Protein AF-A0A176WXX4-F1 (afdb_monomer_lite)

Secondary structure (DSSP, 8-state):
---EEEEEEEE--SS-S-TTS-S--TT-EEEEEEEETTS-EEEEEEEE--SS---EEEEEETTSPEEEE-SSEEEEE-TTS-EEEEEE---EEEPTTS-EEES---SS---EEEEEEEEEE-TTS-EEEEE-----

Structure (mmCIF, N/CA/C/O backbone):
data_AF-A0A176WXX4-F1
#
_entry.id   AF-A0A176WXX4-F1
#
loop_
_atom_site.group_PDB
_atom_site.id
_atom_site.type_symbol
_atom_site.label_atom_id
_atom_site.label_alt_id
_atom_site.label_comp_id
_atom_site.label_asym_id
_atom_site.label_entity_id
_atom_site.label_seq_id
_atom_site.pdbx_PDB_ins_code
_atom_site.Cartn_x
_atom_site.Cartn_y
_atom_site.Cartn_z
_atom_site.occupancy
_atom_site.B_iso_or_equiv
_atom_site.auth_seq_id
_atom_site.auth_comp_id
_atom_site.auth_asym_id
_atom_site.auth_atom_id
_atom_site.pdbx_PDB_model_num
ATOM 1 N N . MET A 1 1 ? -10.279 -2.891 16.687 1.00 34.69 1 MET A N 1
ATOM 2 C CA . MET A 1 1 ? -11.339 -1.939 16.286 1.00 34.69 1 MET A CA 1
ATOM 3 C C . MET A 1 1 ? -10.714 -0.975 15.293 1.00 34.69 1 MET A C 1
ATOM 5 O O . MET A 1 1 ? -9.817 -0.240 15.682 1.00 34.69 1 MET A O 1
ATOM 9 N N . TYR A 1 2 ? -11.080 -1.070 14.013 1.00 41.38 2 TYR A N 1
ATOM 10 C CA . TYR A 1 2 ? -10.522 -0.233 12.946 1.00 41.38 2 TYR A CA 1
ATOM 11 C C . TYR A 1 2 ? -11.014 1.203 13.133 1.00 41.38 2 TYR A C 1
ATOM 13 O O . TYR A 1 2 ? -12.214 1.448 13.095 1.00 41.38 2 TYR A O 1
ATOM 21 N N . ILE A 1 3 ? -10.095 2.134 13.394 1.00 46.50 3 ILE A N 1
ATOM 22 C CA . ILE A 1 3 ? -10.396 3.546 13.707 1.00 46.50 3 ILE A CA 1
ATOM 23 C C . ILE A 1 3 ? -10.542 4.385 12.415 1.00 46.50 3 ILE A C 1
ATOM 25 O O . ILE A 1 3 ? -10.636 5.613 12.465 1.00 46.50 3 ILE A O 1
ATOM 29 N N . TYR A 1 4 ? -10.533 3.729 11.250 1.00 49.62 4 TYR A N 1
ATOM 30 C CA . TYR A 1 4 ? -10.462 4.364 9.934 1.00 49.62 4 TYR A CA 1
ATOM 31 C C . TYR A 1 4 ? -11.711 4.083 9.128 1.00 49.62 4 TYR A C 1
ATOM 33 O O . TYR A 1 4 ? -12.172 2.943 9.074 1.00 49.62 4 TYR A O 1
ATOM 41 N N . GLU A 1 5 ? -12.204 5.121 8.469 1.00 36.44 5 GLU A N 1
ATOM 42 C CA . GLU A 1 5 ? -13.326 5.010 7.542 1.00 36.44 5 GLU A CA 1
ATOM 43 C C . GLU A 1 5 ? -12.813 4.798 6.116 1.00 36.44 5 GLU A C 1
ATOM 45 O O . GLU A 1 5 ? -13.325 3.928 5.415 1.00 36.44 5 GLU A O 1
ATOM 50 N N . ASN A 1 6 ? -11.734 5.495 5.727 1.00 47.66 6 ASN A N 1
ATOM 51 C CA . ASN A 1 6 ? -11.110 5.383 4.409 1.00 47.66 6 ASN A CA 1
ATOM 52 C C . ASN A 1 6 ? -9.582 5.531 4.468 1.00 47.66 6 ASN A C 1
ATOM 54 O O . ASN A 1 6 ? -9.023 6.198 5.344 1.00 47.66 6 ASN A O 1
ATOM 58 N N . TYR A 1 7 ? -8.908 4.945 3.480 1.00 55.62 7 TYR A N 1
ATOM 59 C CA . TYR A 1 7 ? -7.516 5.238 3.155 1.00 55.62 7 TYR A CA 1
ATOM 60 C C . TYR A 1 7 ? -7.380 5.442 1.641 1.00 55.62 7 TYR A C 1
ATOM 62 O O . TYR A 1 7 ? -7.994 4.720 0.852 1.00 55.62 7 TYR A O 1
ATOM 70 N N . GLN A 1 8 ? -6.576 6.419 1.232 1.00 59.38 8 GLN A N 1
ATOM 71 C CA . GLN A 1 8 ? -6.290 6.721 -0.173 1.00 59.38 8 GLN A CA 1
ATOM 72 C C . GLN A 1 8 ? -4.784 6.787 -0.390 1.00 59.38 8 GLN A C 1
ATOM 74 O O . GLN A 1 8 ? -4.059 7.346 0.432 1.00 59.38 8 GLN A O 1
ATOM 79 N N . VAL A 1 9 ? -4.314 6.182 -1.481 1.00 57.03 9 VAL A N 1
ATOM 80 C CA . VAL A 1 9 ? -2.935 6.337 -1.942 1.00 57.03 9 VAL A CA 1
ATOM 81 C C . VAL A 1 9 ? -2.957 7.354 -3.071 1.00 57.03 9 VAL A C 1
ATOM 83 O O . VAL A 1 9 ? -3.319 7.029 -4.201 1.00 57.03 9 VAL A O 1
ATOM 86 N N . ASP A 1 10 ? -2.583 8.584 -2.742 1.00 62.78 10 ASP A N 1
ATOM 87 C CA . ASP A 1 10 ? -2.608 9.715 -3.659 1.00 62.78 10 ASP A CA 1
ATOM 88 C C . ASP A 1 10 ? -1.205 10.048 -4.150 1.00 62.78 10 ASP A C 1
ATOM 90 O O . ASP A 1 10 ? -0.199 9.871 -3.455 1.00 62.78 10 ASP A O 1
ATOM 94 N N . ARG A 1 11 ? -1.143 10.618 -5.349 1.00 57.66 11 ARG A N 1
ATOM 95 C CA . ARG A 1 11 ? 0.079 11.184 -5.916 1.00 57.66 11 ARG A CA 1
ATOM 96 C C . ARG A 1 11 ? -0.065 12.689 -5.932 1.00 57.66 11 ARG A C 1
ATOM 98 O O . ARG A 1 11 ? -1.086 13.211 -6.376 1.00 57.66 11 ARG A O 1
ATOM 105 N N . ALA A 1 12 ? 0.932 13.407 -5.431 1.00 46.22 12 ALA A N 1
ATOM 106 C CA . ALA A 1 12 ? 0.914 14.854 -5.578 1.00 46.22 12 ALA A CA 1
ATOM 107 C C . ALA A 1 12 ? 1.313 15.219 -7.014 1.00 46.22 12 ALA A C 1
ATOM 109 O O . ALA A 1 12 ? 2.473 15.071 -7.379 1.00 46.22 12 ALA A O 1
ATOM 110 N N . ASP A 1 13 ? 0.365 15.737 -7.797 1.00 48.75 13 ASP A N 1
ATOM 111 C CA . ASP A 1 13 ? 0.672 16.620 -8.921 1.00 48.75 13 ASP A CA 1
ATOM 112 C C . ASP A 1 13 ? -0.304 17.806 -8.919 1.00 48.75 13 ASP A C 1
ATOM 114 O O . ASP A 1 13 ? -1.508 17.662 -9.132 1.00 48.75 13 ASP A O 1
ATOM 118 N N . ARG A 1 14 ? 0.218 19.008 -8.661 1.00 38.09 14 ARG A N 1
ATOM 119 C CA . ARG A 1 14 ? -0.430 20.237 -9.114 1.00 38.09 14 ARG A CA 1
ATOM 120 C C . ARG A 1 14 ? 0.252 20.602 -10.434 1.00 38.09 14 ARG A C 1
ATOM 122 O O . ARG A 1 14 ? 1.172 21.402 -10.365 1.00 38.09 14 ARG A O 1
ATOM 129 N N . HIS A 1 15 ? -0.232 20.099 -11.580 1.00 39.00 15 HIS A N 1
ATOM 130 C CA . HIS A 1 15 ? -0.421 20.853 -12.844 1.00 39.00 15 HIS A CA 1
ATOM 131 C C . HIS A 1 15 ? -0.295 20.130 -14.206 1.00 39.00 15 HIS A C 1
ATOM 133 O O . HIS A 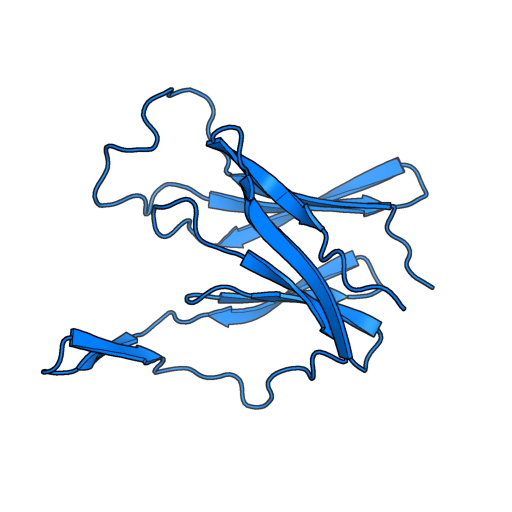1 15 ? -0.430 20.847 -15.199 1.00 39.00 15 HIS A O 1
ATOM 139 N N . ARG A 1 16 ? -0.124 18.807 -14.392 1.00 41.62 16 ARG A N 1
ATOM 140 C CA . ARG A 1 16 ? -0.064 18.286 -15.788 1.00 41.62 16 ARG A CA 1
ATOM 141 C C . ARG A 1 16 ? -0.902 17.049 -16.120 1.00 41.62 16 ARG A C 1
ATOM 143 O O . ARG A 1 16 ? -0.891 16.043 -15.431 1.00 41.62 16 ARG A O 1
ATOM 150 N N . ARG A 1 17 ? -1.606 17.150 -17.261 1.00 41.44 17 ARG A N 1
ATOM 151 C CA . ARG A 1 17 ? -2.431 16.112 -17.913 1.00 41.44 17 ARG A CA 1
ATOM 152 C C . ARG A 1 17 ? -1.614 15.013 -18.613 1.00 41.44 17 ARG A C 1
ATOM 154 O O . ARG A 1 17 ? -2.212 14.129 -19.211 1.00 41.44 17 ARG A O 1
ATOM 161 N N . ASP A 1 18 ? -0.287 15.033 -18.509 1.00 44.34 18 ASP A N 1
ATOM 162 C CA . ASP A 1 18 ? 0.611 14.144 -19.254 1.00 44.34 18 ASP A CA 1
ATOM 163 C C . ASP A 1 18 ? 1.403 13.233 -18.302 1.00 44.34 18 ASP A C 1
ATOM 165 O O . ASP A 1 18 ? 2.629 13.248 -18.249 1.00 44.34 18 ASP A O 1
ATOM 169 N N . TYR A 1 19 ? 0.685 12.419 -17.523 1.00 43.16 19 TYR A N 1
ATOM 170 C CA . TYR A 1 19 ? 1.273 11.429 -16.603 1.00 43.16 19 TYR A CA 1
ATOM 171 C C . TYR A 1 19 ? 2.011 10.281 -17.327 1.00 43.16 19 TYR A C 1
ATOM 173 O O . TYR A 1 19 ? 2.699 9.485 -16.695 1.00 43.16 19 TYR A O 1
ATOM 181 N N . ASN A 1 20 ? 1.868 10.183 -18.655 1.00 42.94 20 ASN A N 1
ATOM 182 C CA . ASN A 1 20 ? 2.324 9.052 -19.470 1.00 42.94 20 ASN A CA 1
ATOM 183 C C . ASN A 1 20 ? 3.667 9.265 -20.196 1.00 42.94 20 ASN A C 1
ATOM 185 O O . ASN A 1 20 ? 4.067 8.391 -20.961 1.00 42.94 20 ASN A O 1
ATOM 189 N N . SER A 1 21 ? 4.360 10.398 -20.020 1.00 41.72 21 SER A N 1
ATOM 190 C CA . SER A 1 21 ? 5.459 10.777 -20.929 1.00 41.72 21 SER A CA 1
ATOM 191 C C . SER A 1 21 ? 6.839 11.003 -20.306 1.00 41.72 21 SER A C 1
ATOM 193 O O . SER A 1 21 ? 7.742 11.390 -21.046 1.00 41.72 21 SER A O 1
ATOM 195 N N . HIS A 1 22 ? 7.064 10.762 -19.007 1.00 40.28 22 HIS A N 1
ATOM 196 C CA . HIS A 1 22 ? 8.410 10.915 -18.433 1.00 40.28 22 HIS A CA 1
ATOM 197 C C . HIS A 1 22 ? 9.045 9.558 -18.073 1.00 40.28 22 HIS A C 1
ATOM 199 O O . HIS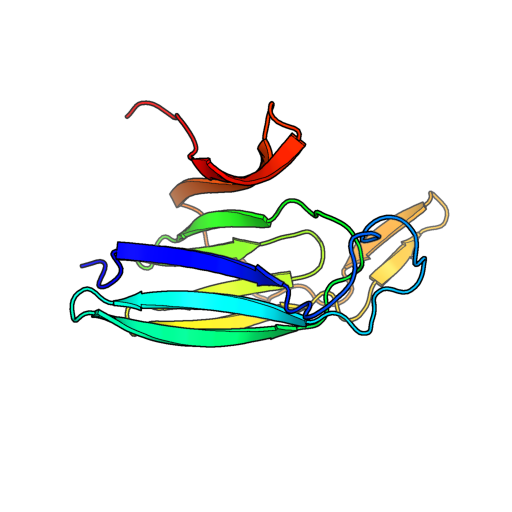 A 1 22 ? 8.526 8.854 -17.216 1.00 40.28 22 HIS A O 1
ATOM 205 N N . PRO A 1 23 ? 10.179 9.166 -18.683 1.00 39.12 23 PRO A N 1
ATOM 206 C CA . PRO A 1 23 ? 10.868 7.904 -18.382 1.00 39.12 23 PRO A CA 1
ATOM 207 C C . PRO A 1 23 ? 11.639 7.925 -17.047 1.00 39.12 23 PRO A C 1
ATOM 209 O O . PRO A 1 23 ? 12.227 6.923 -16.654 1.00 39.12 23 PRO A O 1
ATOM 212 N N . LEU A 1 24 ? 11.642 9.064 -16.347 1.00 44.66 24 LEU A N 1
ATOM 213 C CA . LEU A 1 24 ? 12.235 9.256 -15.025 1.00 44.66 24 LEU A CA 1
ATOM 214 C C . LEU A 1 24 ? 11.252 10.079 -14.184 1.00 44.66 24 LEU A C 1
ATOM 216 O O . LEU A 1 24 ? 11.330 11.303 -14.152 1.00 44.66 24 LEU A O 1
ATOM 220 N N . LEU A 1 25 ? 10.281 9.416 -13.555 1.00 49.69 25 LEU A N 1
ATOM 221 C CA . LEU A 1 25 ? 9.247 10.027 -12.698 1.00 49.69 25 LEU A CA 1
ATOM 222 C C . LEU A 1 25 ? 9.699 10.126 -11.226 1.00 49.69 25 LEU A C 1
ATOM 224 O O . LEU A 1 25 ? 8.880 10.275 -10.327 1.00 49.69 25 LEU A O 1
ATOM 228 N N . ALA A 1 26 ? 11.015 10.115 -10.978 1.00 47.50 26 ALA A N 1
ATOM 229 C CA . ALA A 1 26 ? 11.629 10.206 -9.648 1.00 47.50 26 ALA A CA 1
ATOM 230 C C . ALA A 1 26 ? 11.249 11.476 -8.850 1.00 47.50 26 ALA A C 1
ATOM 232 O O . ALA A 1 26 ? 11.528 11.556 -7.653 1.00 47.50 26 ALA A O 1
ATOM 233 N N . GLU A 1 27 ? 10.617 12.456 -9.499 1.00 50.53 27 GLU A N 1
ATOM 234 C CA . GLU A 1 27 ? 10.143 13.709 -8.903 1.00 50.53 27 GLU A CA 1
ATOM 235 C C . GLU A 1 27 ? 8.762 13.590 -8.236 1.00 50.53 27 GLU A C 1
ATOM 237 O O . GLU A 1 27 ? 8.397 14.425 -7.407 1.00 50.53 27 GLU A O 1
ATOM 242 N N . TYR A 1 28 ? 7.992 12.550 -8.556 1.00 64.94 28 TYR A N 1
ATOM 243 C CA . TYR A 1 28 ? 6.642 12.376 -8.032 1.00 64.94 28 TYR A CA 1
ATOM 244 C C . TYR A 1 28 ? 6.673 11.685 -6.669 1.00 64.94 28 TYR A C 1
ATOM 246 O O . TYR A 1 28 ? 7.466 10.778 -6.418 1.00 64.94 28 TYR A O 1
ATOM 254 N N . LYS A 1 29 ? 5.800 12.131 -5.762 1.00 72.56 29 LYS A N 1
ATOM 255 C CA . LYS A 1 29 ? 5.704 11.629 -4.387 1.00 72.56 29 LYS A CA 1
ATOM 256 C C . LYS A 1 29 ? 4.374 10.933 -4.159 1.00 72.56 29 LYS A C 1
ATOM 258 O O . LYS A 1 29 ? 3.321 11.436 -4.567 1.00 72.56 29 LYS A O 1
ATOM 263 N N . ARG A 1 30 ? 4.431 9.804 -3.459 1.00 76.69 30 ARG A N 1
ATOM 264 C CA . ARG A 1 30 ? 3.264 9.028 -3.047 1.00 76.69 30 ARG A CA 1
ATOM 265 C C . ARG A 1 30 ? 2.923 9.329 -1.604 1.00 76.69 30 ARG A C 1
ATOM 267 O O . ARG A 1 30 ? 3.805 9.450 -0.754 1.00 76.69 30 ARG A O 1
ATOM 274 N N . PHE A 1 31 ? 1.632 9.433 -1.335 1.00 80.19 31 PHE A N 1
ATOM 275 C CA . PHE A 1 31 ? 1.109 9.731 -0.017 1.00 80.19 31 PHE A CA 1
ATOM 276 C C . PHE A 1 31 ? -0.001 8.762 0.339 1.00 80.19 31 PHE A C 1
ATOM 278 O O . PHE A 1 31 ? -0.813 8.409 -0.508 1.00 80.19 31 PHE A O 1
ATOM 285 N N . VAL A 1 32 ? -0.062 8.389 1.610 1.00 81.81 32 VAL A N 1
ATOM 286 C CA . VAL A 1 32 ? -1.218 7.719 2.194 1.00 81.81 32 VAL A CA 1
ATOM 287 C C . VAL A 1 32 ? -1.989 8.749 2.997 1.00 81.81 32 VAL A C 1
ATOM 289 O O . VAL A 1 32 ? -1.455 9.330 3.943 1.00 81.81 32 VAL A O 1
ATOM 292 N N . THR A 1 33 ? -3.241 8.968 2.620 1.00 83.69 33 THR A N 1
ATOM 293 C CA . THR A 1 33 ? -4.203 9.748 3.392 1.00 83.69 33 THR A CA 1
ATOM 294 C C . THR A 1 33 ? -5.067 8.777 4.189 1.00 83.69 33 THR A C 1
ATOM 296 O O . THR A 1 33 ? -5.680 7.879 3.619 1.00 83.69 33 THR A O 1
ATOM 299 N N . VAL A 1 34 ? -5.103 8.944 5.509 1.00 81.31 34 VAL A N 1
ATOM 300 C CA . VAL A 1 34 ? -5.878 8.129 6.448 1.00 81.31 34 VAL A CA 1
ATOM 301 C C . VAL A 1 34 ? -6.945 9.000 7.089 1.00 81.31 34 VAL A C 1
ATOM 303 O O . VAL A 1 34 ? -6.617 9.942 7.814 1.00 81.31 34 VAL A O 1
ATOM 306 N N . GLU A 1 35 ? -8.212 8.667 6.866 1.00 82.75 35 GLU A N 1
ATOM 307 C CA . GLU A 1 35 ? -9.351 9.347 7.483 1.00 82.75 35 GLU A CA 1
ATOM 308 C C . GLU A 1 35 ? -9.786 8.600 8.744 1.00 82.75 35 GLU A C 1
ATOM 310 O O . GLU A 1 35 ? -10.161 7.425 8.705 1.00 82.75 35 GLU A O 1
ATOM 315 N N . ARG A 1 36 ? -9.711 9.283 9.888 1.00 76.50 36 ARG A N 1
ATOM 316 C CA . ARG A 1 36 ? -10.159 8.755 11.179 1.00 76.50 36 ARG A CA 1
ATOM 317 C C . ARG A 1 36 ? -11.645 9.052 11.375 1.00 76.50 36 ARG A C 1
ATOM 319 O O . ARG A 1 36 ? -12.110 10.121 10.997 1.00 76.50 36 ARG A O 1
ATOM 326 N N . HIS A 1 37 ? -12.341 8.188 12.110 1.00 74.94 37 HIS A N 1
ATOM 327 C CA . HIS A 1 37 ? -13.771 8.333 12.454 1.00 74.94 37 HIS A CA 1
ATOM 328 C C . HIS A 1 37 ? -14.138 9.665 13.154 1.00 74.94 37 HIS A C 1
ATOM 330 O O . HIS A 1 37 ? -15.297 10.056 13.236 1.00 74.94 37 HIS A O 1
ATOM 336 N N . ASN A 1 38 ? -13.164 10.395 13.702 1.00 77.69 38 ASN A N 1
ATOM 337 C CA . ASN A 1 38 ? -13.387 11.729 14.272 1.00 77.69 38 ASN A CA 1
ATOM 338 C C . ASN A 1 38 ? -13.268 12.868 13.238 1.00 77.69 38 ASN A C 1
ATOM 340 O O . ASN A 1 38 ? -13.127 14.026 13.632 1.00 77.69 38 ASN A O 1
ATOM 344 N N . GLY A 1 39 ? -13.251 12.544 11.942 1.00 76.12 39 GLY A N 1
ATOM 345 C CA . GLY A 1 39 ? -13.107 13.488 10.835 1.00 76.12 39 GLY A CA 1
ATOM 346 C C . GLY A 1 39 ? -11.688 14.030 10.633 1.00 76.12 39 GLY A C 1
ATOM 347 O O . GLY A 1 39 ? -11.482 14.884 9.775 1.00 76.12 39 GLY A O 1
ATOM 348 N N . LYS A 1 40 ? -10.688 13.579 11.407 1.00 79.56 40 LYS A N 1
ATOM 349 C CA . LYS A 1 40 ? -9.292 14.001 11.212 1.00 79.56 40 LYS A CA 1
ATOM 350 C C . LYS A 1 40 ? -8.622 13.157 10.132 1.00 79.56 40 LYS A C 1
ATOM 352 O O . LYS A 1 40 ? -8.606 11.931 10.229 1.00 79.56 40 LYS A O 1
ATOM 357 N N . SER A 1 41 ? -7.977 13.818 9.177 1.00 82.81 41 SER A N 1
ATOM 358 C CA . SER A 1 41 ? -7.123 13.180 8.175 1.00 82.81 41 SER A CA 1
ATOM 359 C C . SER A 1 41 ? -5.646 13.282 8.560 1.00 82.81 41 SER A C 1
ATOM 361 O O . SER A 1 41 ? -5.174 14.369 8.903 1.00 82.81 41 SER A O 1
ATOM 363 N N . LEU A 1 42 ? -4.897 12.185 8.451 1.00 82.94 42 LEU A N 1
ATOM 364 C CA . LEU A 1 42 ? -3.432 12.203 8.472 1.00 82.94 42 LEU A CA 1
ATOM 365 C C . LEU A 1 42 ? -2.911 11.855 7.081 1.00 82.94 42 LEU A C 1
ATOM 367 O O . LEU A 1 42 ? -3.342 10.866 6.500 1.00 82.94 42 LEU A O 1
ATOM 371 N N . ARG A 1 43 ? -1.977 12.653 6.566 1.00 84.81 43 ARG A N 1
ATOM 372 C CA . ARG A 1 43 ? -1.348 12.429 5.265 1.00 84.81 43 ARG A CA 1
ATOM 373 C C . ARG A 1 43 ? 0.142 12.180 5.455 1.00 84.81 43 ARG A C 1
ATOM 375 O O . ARG A 1 43 ? 0.842 13.061 5.950 1.00 84.81 43 ARG A O 1
ATOM 382 N N . THR A 1 44 ? 0.614 11.013 5.038 1.00 83.62 44 THR A N 1
ATOM 383 C CA . THR A 1 44 ? 2.008 10.582 5.204 1.00 83.62 44 THR A CA 1
ATOM 384 C C . THR A 1 44 ? 2.642 10.325 3.845 1.00 83.62 44 THR A C 1
ATOM 386 O O . THR A 1 44 ? 2.059 9.621 3.028 1.00 83.62 44 THR A O 1
ATOM 389 N N . GLU A 1 45 ? 3.822 10.896 3.590 1.00 83.44 45 GLU A N 1
ATOM 390 C CA . GLU A 1 45 ? 4.627 10.553 2.410 1.00 83.44 45 GLU A CA 1
ATOM 391 C C . GLU A 1 45 ? 5.208 9.145 2.584 1.00 83.44 45 GLU A C 1
ATOM 393 O O . GLU A 1 45 ? 5.794 8.851 3.622 1.00 83.44 45 GLU A O 1
ATOM 398 N N . ILE A 1 46 ? 5.043 8.289 1.576 1.00 77.12 46 ILE A N 1
ATOM 399 C CA . ILE A 1 46 ? 5.509 6.889 1.587 1.00 77.12 46 ILE A CA 1
ATOM 400 C C . ILE A 1 46 ? 6.610 6.624 0.554 1.00 77.12 46 ILE A C 1
ATOM 402 O O . ILE A 1 46 ? 6.938 5.483 0.259 1.00 77.12 46 ILE A O 1
ATOM 406 N N . GLY A 1 47 ? 7.182 7.685 -0.014 1.00 73.69 47 GLY A N 1
ATOM 407 C CA . GLY A 1 47 ? 8.328 7.617 -0.915 1.00 73.69 47 GLY A CA 1
ATOM 408 C C . GLY A 1 47 ? 8.042 8.127 -2.323 1.00 73.69 47 GLY A C 1
ATOM 409 O O . GLY A 1 47 ? 6.991 8.707 -2.618 1.00 73.69 47 GLY A O 1
ATOM 410 N N . SER A 1 48 ? 9.024 7.936 -3.201 1.00 70.25 48 SER A N 1
ATOM 411 C CA . SER A 1 48 ? 8.932 8.355 -4.599 1.00 70.25 48 SER A CA 1
ATOM 412 C C . SER A 1 48 ? 8.014 7.433 -5.407 1.00 70.25 48 SER A C 1
ATOM 414 O O . SER A 1 48 ? 7.874 6.238 -5.120 1.00 70.25 48 SER A O 1
ATOM 416 N N . ASP A 1 49 ? 7.363 8.000 -6.416 1.00 68.94 49 ASP A N 1
ATOM 417 C CA . ASP A 1 49 ? 6.616 7.264 -7.426 1.00 68.94 49 ASP A CA 1
ATOM 418 C C . ASP A 1 49 ? 7.598 6.755 -8.495 1.00 68.94 49 ASP A C 1
ATOM 420 O O . ASP A 1 49 ? 8.295 7.554 -9.121 1.00 68.94 49 ASP A O 1
ATOM 424 N N . PRO A 1 50 ? 7.70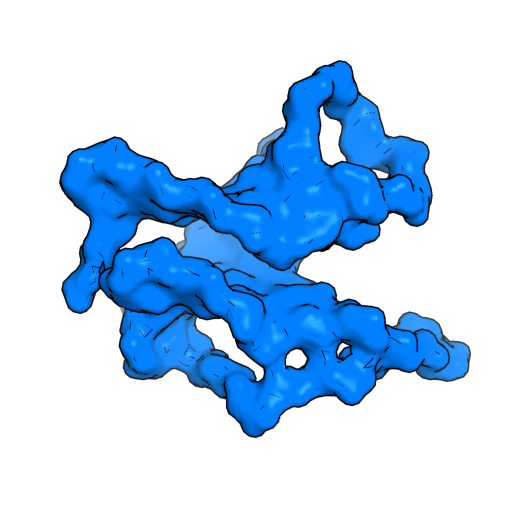0 5.436 -8.706 1.00 57.44 50 PRO A N 1
ATOM 425 C CA . PRO A 1 50 ? 8.605 4.856 -9.693 1.00 57.44 50 PRO A CA 1
ATOM 426 C C . PRO A 1 50 ? 8.158 5.107 -11.138 1.00 57.44 50 PRO A C 1
ATOM 428 O O . PRO A 1 50 ? 8.903 4.786 -12.063 1.00 57.44 50 PRO A O 1
ATOM 431 N N . GLY A 1 51 ? 6.982 5.697 -11.356 1.00 52.75 51 GLY A N 1
ATOM 432 C CA . GLY A 1 51 ? 6.623 6.226 -12.656 1.00 52.75 51 GLY A CA 1
ATOM 433 C C . GLY A 1 51 ? 5.663 5.397 -13.481 1.00 52.75 51 GLY A C 1
ATOM 434 O O . GLY A 1 51 ? 5.875 5.147 -14.664 1.00 52.75 51 GLY A O 1
ATOM 435 N N . GLY A 1 52 ? 4.567 4.992 -12.870 1.00 55.97 52 GLY A N 1
ATOM 436 C CA . GLY A 1 52 ? 3.495 4.292 -13.559 1.00 55.97 52 GLY A CA 1
ATOM 437 C C . GLY A 1 52 ? 2.350 4.085 -12.595 1.00 55.97 52 GLY A C 1
ATOM 438 O O . GLY A 1 52 ? 2.555 4.146 -11.387 1.00 55.97 52 GLY A O 1
ATOM 439 N N . GLY A 1 53 ? 1.125 3.907 -13.090 1.00 57.81 53 GLY A N 1
ATOM 440 C CA . GLY A 1 53 ? -0.047 3.537 -12.280 1.00 57.81 53 GLY A CA 1
ATOM 441 C C . GLY A 1 53 ? 0.088 2.125 -11.719 1.00 57.81 53 GLY A C 1
ATOM 442 O O . GLY A 1 53 ? -0.638 1.219 -12.110 1.00 57.81 53 GLY A O 1
ATOM 443 N N . GLU A 1 54 ? 1.100 1.916 -10.888 1.00 67.81 54 GLU A N 1
ATOM 444 C CA . GLU A 1 54 ? 1.472 0.614 -10.395 1.00 67.81 54 GLU A CA 1
ATOM 445 C C . GLU A 1 54 ? 0.431 0.070 -9.430 1.00 67.81 54 GLU A C 1
ATOM 447 O O . GLU A 1 54 ? -0.134 0.788 -8.607 1.00 67.81 54 GLU A O 1
ATOM 452 N N . ARG A 1 55 ? 0.202 -1.236 -9.540 1.00 79.00 55 ARG A N 1
ATOM 453 C CA . ARG A 1 55 ? -0.727 -1.953 -8.689 1.00 79.00 55 ARG A CA 1
ATOM 454 C C . ARG A 1 55 ? -0.217 -1.977 -7.250 1.00 79.00 55 ARG A C 1
ATOM 456 O O . ARG A 1 55 ? 0.731 -2.698 -6.954 1.00 79.00 55 ARG A O 1
ATOM 463 N N . VAL A 1 56 ? -0.931 -1.298 -6.356 1.00 83.25 56 VAL A N 1
ATOM 464 C CA . VAL A 1 56 ? -0.720 -1.401 -4.904 1.00 83.25 56 VAL A CA 1
ATOM 465 C C . VAL A 1 56 ? -1.758 -2.355 -4.330 1.00 83.25 56 VAL A C 1
ATOM 467 O O . VAL A 1 56 ? -2.950 -2.057 -4.334 1.00 83.25 56 VAL A O 1
ATOM 470 N N . THR A 1 57 ? -1.330 -3.508 -3.835 1.00 87.81 57 THR A N 1
ATOM 471 C CA . THR A 1 57 ? -2.193 -4.465 -3.134 1.00 87.81 57 THR A CA 1
ATOM 472 C C . THR A 1 57 ? -2.456 -3.984 -1.717 1.00 87.81 57 THR A C 1
ATOM 474 O O . THR A 1 57 ? -1.560 -3.453 -1.068 1.00 87.81 57 THR A O 1
ATOM 477 N N . VAL A 1 58 ? -3.680 -4.187 -1.226 1.00 88.69 58 VAL A N 1
ATOM 478 C CA . VAL A 1 58 ? -4.056 -3.836 0.143 1.00 88.69 58 VAL A CA 1
ATOM 479 C C . VAL A 1 58 ? -4.678 -5.024 0.859 1.00 88.69 58 VAL A C 1
ATOM 481 O O . VAL A 1 58 ? -5.638 -5.636 0.372 1.00 88.69 58 VAL A O 1
ATOM 484 N N . CYS A 1 59 ? -4.157 -5.338 2.038 1.00 89.94 59 CYS A N 1
ATOM 485 C CA . CYS A 1 59 ? -4.647 -6.433 2.858 1.00 89.94 59 CYS A CA 1
ATOM 486 C C . CYS A 1 59 ? -4.598 -6.129 4.353 1.00 89.94 59 CYS A C 1
ATOM 488 O O . CYS A 1 59 ? -3.875 -5.256 4.818 1.00 89.94 59 CYS A O 1
ATOM 490 N N . GLU A 1 60 ? -5.397 -6.869 5.106 1.00 90.62 60 GLU A N 1
ATOM 491 C CA . GLU A 1 60 ? -5.328 -6.928 6.556 1.00 90.62 60 GLU A CA 1
ATOM 492 C C . GLU A 1 60 ? -4.315 -7.997 6.973 1.00 90.62 60 GLU A C 1
ATOM 494 O O . GLU A 1 60 ? -4.308 -9.107 6.419 1.00 90.62 60 GLU A O 1
ATOM 499 N N . THR A 1 61 ? -3.473 -7.663 7.946 1.00 90.38 61 THR A N 1
ATOM 500 C CA . THR A 1 61 ? -2.496 -8.586 8.530 1.00 90.38 61 THR A CA 1
ATOM 501 C C . THR A 1 61 ? -3.068 -9.316 9.745 1.00 90.38 61 THR A C 1
ATOM 503 O O . THR A 1 61 ? -4.054 -8.874 10.333 1.00 90.38 61 THR A O 1
ATOM 506 N N . SER A 1 62 ? -2.438 -10.419 10.162 1.00 87.94 62 SER A N 1
ATOM 507 C CA . SER A 1 62 ? -2.815 -11.166 11.380 1.00 87.94 62 SER A CA 1
ATOM 508 C C . SER A 1 62 ? -2.864 -10.309 12.649 1.00 87.94 62 SER A C 1
ATOM 510 O O . SER A 1 62 ? -3.626 -10.607 13.565 1.00 87.94 62 SER A O 1
ATOM 512 N N . ASP A 1 63 ? -2.081 -9.232 12.682 1.00 86.38 63 ASP A N 1
ATOM 513 C CA . ASP A 1 63 ? -1.980 -8.313 13.820 1.00 86.38 63 ASP A CA 1
ATOM 514 C C . ASP A 1 63 ? -3.038 -7.197 13.767 1.00 86.38 63 ASP A C 1
ATOM 516 O O . ASP A 1 63 ? -3.007 -6.255 14.558 1.00 86.38 63 ASP A O 1
ATOM 520 N N . GLY A 1 64 ? -3.966 -7.267 12.806 1.00 86.12 64 GLY A N 1
ATOM 521 C CA . GLY A 1 64 ? -5.034 -6.290 12.612 1.00 86.12 64 GLY A CA 1
ATOM 522 C C . GLY A 1 64 ? -4.582 -4.983 11.956 1.00 86.12 64 GLY A C 1
ATOM 523 O O . GLY A 1 64 ? -5.346 -4.018 11.941 1.00 86.12 64 GLY A O 1
ATOM 524 N N . ASN A 1 65 ? -3.368 -4.934 11.403 1.00 89.75 65 ASN A N 1
ATOM 525 C CA . ASN A 1 65 ? -2.869 -3.784 10.650 1.00 89.75 65 ASN A CA 1
ATOM 526 C C . ASN A 1 65 ? -3.307 -3.852 9.183 1.00 89.75 65 ASN A C 1
ATOM 528 O O . ASN A 1 65 ? -3.753 -4.894 8.701 1.00 89.75 65 ASN A O 1
ATOM 532 N N . ILE A 1 66 ? -3.137 -2.747 8.456 1.00 89.50 66 ILE A N 1
ATOM 533 C CA . ILE A 1 66 ? -3.293 -2.728 6.999 1.00 89.50 66 ILE A CA 1
ATOM 534 C C . ILE A 1 66 ? -1.909 -2.723 6.360 1.00 89.50 66 ILE A C 1
ATOM 536 O O . ILE A 1 66 ? -1.099 -1.854 6.668 1.00 89.50 66 ILE A O 1
ATOM 540 N N . LEU A 1 67 ? -1.646 -3.680 5.479 1.00 88.88 67 LEU A N 1
ATOM 541 C CA . LEU A 1 67 ? -0.453 -3.747 4.643 1.00 88.88 67 LEU A CA 1
ATOM 542 C C . LEU A 1 67 ? -0.794 -3.217 3.245 1.00 88.88 67 LEU A C 1
ATOM 544 O O . LEU A 1 67 ? -1.760 -3.669 2.624 1.00 88.88 67 LEU A O 1
ATOM 548 N N . PHE A 1 68 ? 0.014 -2.277 2.758 1.00 86.31 68 PHE A N 1
ATOM 549 C CA . PHE A 1 68 ? 0.011 -1.806 1.372 1.00 86.31 68 PHE A CA 1
ATOM 550 C C . PHE A 1 68 ? 1.330 -2.208 0.732 1.00 86.31 68 PHE A C 1
ATOM 552 O O . PHE A 1 68 ? 2.390 -1.902 1.279 1.00 86.31 68 PHE A O 1
ATOM 559 N N . GLU A 1 69 ? 1.265 -2.884 -0.407 1.00 83.19 69 GLU A N 1
ATOM 560 C CA . GLU A 1 69 ? 2.445 -3.445 -1.058 1.00 83.19 69 GLU A CA 1
ATOM 561 C C . GLU A 1 69 ? 2.365 -3.326 -2.578 1.00 83.19 69 GLU A C 1
ATOM 563 O O . GLU A 1 69 ? 1.340 -3.633 -3.190 1.00 83.19 69 GLU A O 1
ATOM 568 N N . ASP A 1 70 ? 3.473 -2.926 -3.184 1.00 79.88 70 ASP A N 1
ATOM 569 C CA . ASP A 1 70 ? 3.742 -3.052 -4.613 1.00 79.88 70 ASP A CA 1
ATOM 570 C C . ASP A 1 70 ? 5.109 -3.719 -4.823 1.00 79.88 70 ASP A C 1
ATOM 572 O O . ASP A 1 70 ? 5.689 -4.286 -3.896 1.00 79.88 70 ASP A O 1
ATOM 576 N N . ARG A 1 71 ? 5.641 -3.703 -6.048 1.00 73.94 71 ARG A N 1
ATOM 577 C CA . ARG A 1 71 ? 6.905 -4.394 -6.332 1.00 73.94 71 ARG A CA 1
ATOM 578 C C . ARG A 1 71 ? 8.138 -3.669 -5.760 1.00 73.94 71 ARG A C 1
ATOM 580 O O . ARG A 1 71 ? 9.232 -4.232 -5.784 1.00 73.94 71 ARG A O 1
ATOM 587 N N . PHE A 1 72 ? 7.992 -2.415 -5.333 1.00 72.06 72 PHE A N 1
ATOM 588 C CA . PHE A 1 72 ? 9.059 -1.539 -4.856 1.00 72.06 72 PHE A CA 1
ATOM 589 C C . PHE A 1 72 ? 8.996 -1.266 -3.357 1.00 72.06 72 PHE A C 1
ATOM 591 O O . PHE A 1 72 ? 10.026 -0.949 -2.767 1.00 72.06 72 PHE A O 1
ATOM 598 N N . MET A 1 73 ? 7.827 -1.335 -2.727 1.00 76.56 73 MET A N 1
ATOM 599 C CA . MET A 1 73 ? 7.684 -1.001 -1.316 1.00 76.56 73 MET A CA 1
ATOM 600 C C . MET A 1 73 ? 6.537 -1.725 -0.629 1.00 76.56 73 MET A C 1
ATOM 602 O O . MET A 1 73 ? 5.496 -1.993 -1.225 1.00 76.56 73 MET A O 1
ATOM 606 N N . SER A 1 74 ? 6.716 -1.923 0.675 1.00 83.06 74 SER A N 1
ATOM 607 C CA . SER A 1 74 ? 5.713 -2.473 1.580 1.00 83.06 74 SER A CA 1
ATOM 608 C C . SER A 1 74 ? 5.617 -1.590 2.825 1.00 83.06 74 SER A C 1
ATOM 610 O O . SER A 1 74 ? 6.623 -1.298 3.477 1.00 83.06 74 SER A O 1
ATOM 612 N N . HIS A 1 75 ? 4.400 -1.173 3.168 1.00 86.69 75 HIS A N 1
ATOM 613 C CA . HIS A 1 75 ? 4.096 -0.287 4.292 1.00 86.69 75 HIS A CA 1
ATOM 614 C C . HIS A 1 75 ? 2.994 -0.878 5.167 1.00 86.69 75 HIS A C 1
ATOM 616 O O . HIS A 1 75 ? 2.037 -1.449 4.650 1.00 86.69 75 HIS A O 1
ATOM 622 N N . ILE A 1 76 ? 3.073 -0.669 6.483 1.00 89.56 76 ILE A N 1
ATOM 623 C CA . ILE A 1 76 ? 1.957 -0.920 7.401 1.00 89.56 76 ILE A CA 1
ATOM 624 C C . ILE A 1 76 ? 1.324 0.398 7.837 1.00 89.56 76 ILE A C 1
ATOM 626 O O . ILE A 1 76 ? 2.032 1.309 8.255 1.00 89.56 76 ILE A O 1
ATOM 630 N N . LEU A 1 77 ? -0.006 0.457 7.814 1.00 88.81 77 LEU A N 1
ATOM 631 C CA . LEU A 1 77 ? -0.808 1.366 8.628 1.00 88.81 77 LEU A CA 1
ATOM 632 C C . LEU A 1 77 ? -1.218 0.635 9.905 1.00 88.81 77 LEU A C 1
ATOM 634 O O . LEU A 1 77 ? -1.979 -0.338 9.866 1.00 88.81 77 LEU A O 1
ATOM 638 N N . SER A 1 78 ? -0.690 1.106 11.032 1.00 86.81 78 SER A N 1
ATOM 639 C CA . SER A 1 78 ? -1.026 0.576 12.347 1.00 86.81 78 SER A CA 1
ATOM 640 C C . SER A 1 78 ? -2.441 0.973 12.760 1.00 86.81 78 SER A C 1
ATOM 642 O O . SER A 1 78 ? -2.963 1.985 12.296 1.00 86.81 78 SER A O 1
ATOM 644 N N . GLY A 1 79 ? -3.025 0.249 13.718 1.00 77.56 79 GLY A N 1
ATOM 645 C CA . GLY A 1 79 ? -4.286 0.634 14.368 1.00 77.56 79 GLY A CA 1
ATOM 646 C C . GLY A 1 79 ? -4.256 1.975 15.129 1.00 77.56 79 GLY A C 1
ATOM 647 O O . GLY A 1 79 ? -5.309 2.453 15.541 1.00 77.56 79 GLY A O 1
ATOM 648 N N . ALA A 1 80 ? -3.087 2.612 15.295 1.00 77.94 80 ALA A N 1
ATOM 649 C CA . ALA A 1 80 ? -2.941 3.968 15.847 1.00 77.94 80 ALA A CA 1
ATOM 650 C C . ALA A 1 80 ? -2.933 5.072 14.769 1.00 77.94 80 ALA A C 1
ATOM 652 O O . ALA A 1 80 ? -3.096 6.260 15.068 1.00 77.94 80 ALA A O 1
ATOM 653 N N . GLY A 1 81 ? -2.818 4.684 13.500 1.00 76.44 81 GLY A N 1
ATOM 654 C CA . GLY A 1 81 ? -2.897 5.554 12.331 1.00 76.44 81 GLY A CA 1
ATOM 655 C C . GLY A 1 81 ? -1.524 5.945 11.818 1.00 76.44 81 GLY A C 1
ATOM 656 O O . GLY A 1 81 ? -1.413 6.916 11.082 1.00 76.44 81 GLY A O 1
ATOM 657 N N . GLU A 1 82 ? -0.492 5.236 12.259 1.00 83.75 82 GLU A N 1
ATOM 658 C CA . GLU A 1 82 ? 0.888 5.484 11.884 1.00 83.75 82 GLU A CA 1
ATOM 659 C C . GLU A 1 82 ? 1.230 4.630 10.675 1.00 83.75 82 GLU A C 1
ATOM 661 O O . GLU A 1 82 ? 0.972 3.424 10.666 1.00 83.75 82 GLU A O 1
ATOM 666 N N . VAL A 1 83 ? 1.816 5.262 9.663 1.00 86.62 83 VAL A N 1
ATOM 667 C CA . VAL A 1 83 ? 2.330 4.571 8.485 1.00 86.62 83 VAL A CA 1
ATOM 668 C C . VAL A 1 83 ? 3.820 4.331 8.686 1.00 86.62 83 VAL A C 1
ATOM 670 O O . VAL A 1 83 ? 4.566 5.273 8.953 1.00 86.62 83 VAL A O 1
ATOM 673 N N . ARG A 1 84 ? 4.253 3.076 8.566 1.00 85.94 84 ARG A N 1
ATOM 674 C CA . ARG A 1 84 ? 5.652 2.666 8.719 1.00 85.94 84 ARG A CA 1
ATOM 675 C C . ARG A 1 84 ? 6.098 1.836 7.524 1.00 85.94 84 ARG A C 1
ATOM 677 O O . ARG A 1 84 ? 5.418 0.881 7.149 1.00 85.94 84 ARG A O 1
ATOM 684 N N . GLU A 1 85 ? 7.258 2.173 6.970 1.00 83.62 85 GLU A N 1
ATOM 685 C CA . GLU A 1 85 ? 7.936 1.346 5.971 1.00 83.62 85 GLU A CA 1
ATOM 686 C C . GLU A 1 85 ? 8.375 0.017 6.607 1.00 83.62 85 GLU A C 1
ATOM 688 O O . GLU A 1 85 ? 8.955 -0.016 7.698 1.00 83.62 85 GLU A O 1
ATOM 693 N N . ILE A 1 86 ? 8.059 -1.089 5.937 1.00 79.50 86 ILE A N 1
ATOM 694 C CA . ILE A 1 86 ? 8.510 -2.437 6.313 1.00 79.50 86 ILE A CA 1
ATOM 695 C C . ILE A 1 86 ? 9.660 -2.867 5.427 1.00 79.50 86 ILE A C 1
ATOM 697 O O . ILE A 1 86 ? 10.621 -3.464 5.903 1.00 79.50 86 ILE A O 1
ATOM 701 N N . SER A 1 87 ? 9.563 -2.535 4.148 1.00 74.06 87 SER A N 1
ATOM 702 C CA . SER A 1 87 ? 10.642 -2.723 3.202 1.00 74.06 87 SER A CA 1
ATOM 703 C C . SER A 1 87 ? 10.511 -1.737 2.066 1.00 74.06 87 SER A C 1
ATOM 705 O O . SER A 1 87 ? 9.436 -1.598 1.482 1.00 74.06 87 SER A O 1
ATOM 707 N N . SER A 1 88 ? 11.629 -1.135 1.695 1.00 64.50 88 SER A N 1
ATOM 708 C CA . SER A 1 88 ? 11.824 -0.553 0.379 1.00 64.50 88 SER A CA 1
ATOM 709 C C . SER A 1 88 ? 12.781 -1.437 -0.404 1.00 64.50 88 SER A C 1
ATOM 711 O O . SER A 1 88 ? 13.858 -1.817 0.057 1.00 64.50 88 SER A O 1
ATOM 713 N N . ALA A 1 89 ? 12.414 -1.748 -1.638 1.00 59.28 89 ALA A N 1
ATOM 714 C CA . ALA A 1 89 ? 13.350 -2.194 -2.645 1.00 59.28 89 ALA A CA 1
ATOM 715 C C . ALA A 1 89 ? 14.191 -0.990 -3.103 1.00 59.28 89 ALA A C 1
ATOM 717 O O . ALA A 1 89 ? 14.107 -0.524 -4.235 1.00 59.28 89 ALA A O 1
ATOM 718 N N . SER A 1 90 ? 14.988 -0.432 -2.196 1.00 52.50 90 SER A N 1
ATOM 719 C CA . SER A 1 90 ? 15.937 0.639 -2.514 1.00 52.50 90 SER A CA 1
ATOM 720 C C . SER A 1 90 ? 17.130 0.124 -3.331 1.00 52.50 90 SER A C 1
ATOM 722 O O . SER A 1 90 ? 17.893 0.917 -3.879 1.00 52.50 90 SER A O 1
ATOM 724 N N . ALA A 1 91 ? 17.263 -1.200 -3.474 1.00 55.97 91 ALA A N 1
ATOM 725 C CA . ALA A 1 91 ? 18.261 -1.843 -4.310 1.00 55.97 91 ALA A CA 1
ATOM 726 C C . ALA A 1 91 ? 17.680 -3.090 -5.001 1.00 55.97 91 ALA A C 1
ATOM 728 O O . ALA A 1 91 ? 17.215 -4.029 -4.346 1.00 55.97 91 ALA A O 1
ATOM 729 N N . PHE A 1 92 ? 17.742 -3.103 -6.333 1.00 65.19 92 PHE A N 1
ATOM 730 C CA . PHE A 1 92 ? 17.445 -4.273 -7.157 1.00 65.19 92 PHE A CA 1
ATOM 731 C C . PHE A 1 92 ? 18.700 -4.727 -7.885 1.00 65.19 92 PHE A C 1
ATOM 733 O O . PHE A 1 92 ? 19.492 -3.903 -8.343 1.00 65.19 92 PHE A O 1
ATOM 740 N N . ARG A 1 93 ? 18.835 -6.037 -8.069 1.00 69.12 93 ARG A N 1
ATOM 741 C CA . ARG A 1 93 ? 19.726 -6.599 -9.077 1.00 69.12 93 ARG A CA 1
ATOM 742 C C . ARG A 1 93 ? 18.904 -6.942 -10.310 1.00 69.12 93 ARG A C 1
ATOM 744 O O . ARG A 1 93 ? 17.946 -7.703 -10.220 1.00 69.12 93 ARG A O 1
ATOM 751 N N . ILE A 1 94 ? 19.304 -6.394 -11.453 1.00 77.44 94 ILE A N 1
ATOM 752 C CA . ILE A 1 94 ? 18.819 -6.853 -12.754 1.00 77.44 94 ILE A CA 1
ATOM 753 C C . ILE A 1 94 ? 19.617 -8.106 -13.105 1.00 77.44 94 ILE A C 1
ATOM 755 O O . ILE A 1 94 ? 20.844 -8.056 -13.218 1.00 77.44 94 ILE A O 1
ATOM 759 N N . ASN A 1 95 ? 18.929 -9.232 -13.224 1.00 81.50 95 ASN A N 1
ATOM 760 C CA . ASN A 1 95 ? 19.530 -10.493 -13.624 1.00 81.50 95 ASN A CA 1
ATOM 761 C C . ASN A 1 95 ? 19.747 -10.528 -15.149 1.00 81.50 95 ASN A C 1
ATOM 763 O O . ASN A 1 95 ? 19.084 -9.793 -15.884 1.00 81.50 95 ASN A O 1
ATOM 767 N N . PRO A 1 96 ? 20.646 -11.390 -15.661 1.00 83.31 96 PRO A N 1
ATOM 768 C CA . PRO A 1 96 ? 20.911 -11.495 -17.100 1.00 83.31 96 PRO A CA 1
ATOM 769 C C . PRO A 1 96 ? 19.687 -11.858 -17.955 1.00 83.31 96 PRO A C 1
ATOM 771 O O . PRO A 1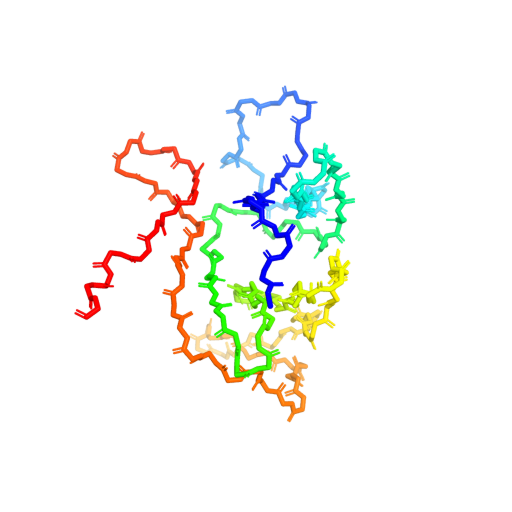 96 ? 19.659 -11.555 -19.142 1.00 83.31 96 PRO A O 1
ATOM 774 N N . ASP A 1 97 ? 18.679 -12.496 -17.358 1.00 82.25 97 ASP A N 1
ATOM 775 C CA . ASP A 1 97 ? 17.405 -12.851 -17.992 1.00 82.25 97 ASP A CA 1
ATOM 776 C C . ASP A 1 97 ? 16.360 -11.716 -17.951 1.00 82.25 97 ASP A C 1
ATOM 778 O O . ASP A 1 97 ? 15.232 -11.894 -18.408 1.00 82.25 97 ASP A O 1
ATOM 782 N N . GLY A 1 98 ? 16.723 -10.548 -17.407 1.00 67.56 98 GLY A N 1
ATOM 783 C CA . GLY A 1 98 ? 15.850 -9.384 -17.259 1.00 67.56 98 GLY A CA 1
ATOM 784 C C . GLY A 1 98 ? 14.942 -9.418 -16.028 1.00 67.56 98 GLY A C 1
ATOM 785 O O . GLY A 1 98 ? 14.181 -8.472 -15.815 1.00 67.56 98 GLY A O 1
ATOM 786 N N . SER A 1 99 ? 15.011 -10.465 -15.200 1.00 73.50 99 SER A N 1
ATOM 787 C CA . SER A 1 99 ? 14.299 -10.497 -13.920 1.00 73.50 99 SER A CA 1
ATOM 788 C C . SER A 1 99 ? 14.927 -9.540 -12.897 1.00 73.50 99 SER A C 1
ATOM 790 O O . SER A 1 99 ? 16.082 -9.125 -13.022 1.00 73.50 99 SER A O 1
ATOM 792 N N . LEU A 1 100 ? 14.145 -9.154 -11.887 1.00 68.31 100 LEU A N 1
ATOM 793 C CA . LEU A 1 100 ? 14.563 -8.236 -10.828 1.00 68.31 100 LEU A CA 1
ATOM 794 C C . LEU A 1 100 ? 14.598 -8.966 -9.488 1.00 68.31 100 LEU A C 1
ATOM 796 O O . LEU A 1 100 ? 13.555 -9.387 -8.991 1.00 68.31 100 LEU A O 1
ATOM 800 N N . ASP A 1 101 ? 15.778 -9.042 -8.878 1.00 68.00 101 ASP A N 1
ATOM 801 C CA . ASP A 1 101 ? 15.928 -9.498 -7.499 1.00 68.00 101 ASP A CA 1
ATOM 802 C C . ASP A 1 101 ? 15.942 -8.306 -6.549 1.00 68.00 101 ASP A C 1
ATOM 804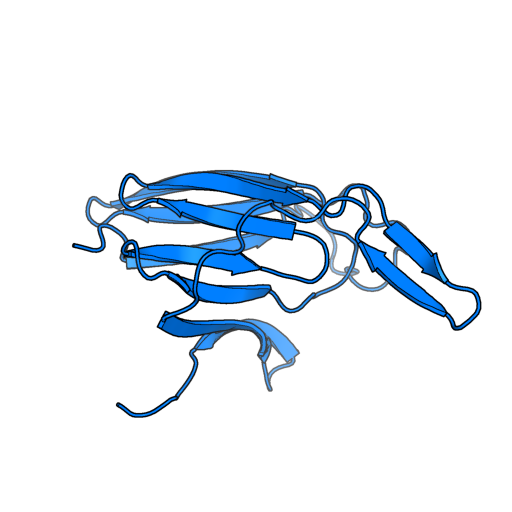 O O . ASP A 1 101 ? 16.788 -7.416 -6.653 1.00 68.00 101 ASP A O 1
ATOM 808 N N . GLN A 1 102 ? 15.036 -8.313 -5.577 1.00 67.62 102 GLN A N 1
ATOM 809 C CA . GLN A 1 102 ? 15.074 -7.371 -4.466 1.00 67.62 102 GLN A CA 1
ATOM 810 C C . GLN A 1 102 ? 16.238 -7.737 -3.533 1.00 67.62 102 GLN A C 1
AT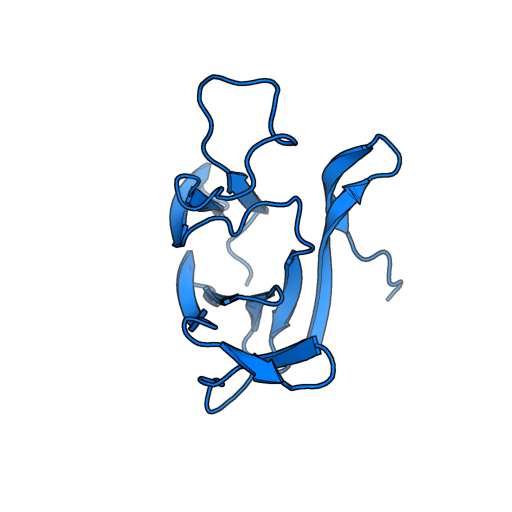OM 812 O O . GLN A 1 102 ? 16.271 -8.841 -2.983 1.00 67.62 102 GLN A O 1
ATOM 817 N N . LEU A 1 103 ? 17.192 -6.817 -3.366 1.00 63.06 103 LEU A N 1
ATOM 818 C CA . LEU A 1 103 ? 18.407 -7.049 -2.574 1.00 63.06 103 LEU A CA 1
ATOM 819 C C . LEU A 1 103 ? 18.180 -6.869 -1.070 1.00 63.06 103 LEU A C 1
ATOM 821 O O . LEU A 1 103 ? 18.913 -7.439 -0.268 1.00 63.06 103 LEU A O 1
ATOM 825 N N . ILE A 1 104 ? 17.156 -6.104 -0.695 1.00 60.09 104 ILE A N 1
ATOM 826 C CA . ILE A 1 104 ? 16.755 -5.880 0.694 1.00 60.09 104 ILE A CA 1
ATOM 827 C C . ILE A 1 104 ? 15.338 -6.422 0.848 1.00 60.09 104 ILE A C 1
ATOM 829 O O . ILE A 1 104 ? 14.381 -5.819 0.365 1.00 60.09 104 ILE A O 1
ATOM 833 N N . LYS A 1 105 ? 15.215 -7.580 1.497 1.00 60.97 105 LYS A N 1
ATOM 834 C CA . LYS A 1 105 ? 13.925 -8.172 1.866 1.00 60.97 105 LYS A CA 1
ATOM 835 C C . LYS A 1 105 ? 13.699 -7.956 3.363 1.00 60.97 105 LYS A C 1
ATOM 837 O O . LYS A 1 105 ? 14.665 -8.043 4.117 1.00 60.97 105 LYS A O 1
ATOM 842 N N . PRO A 1 106 ? 12.465 -7.676 3.804 1.00 61.72 106 PRO A N 1
ATOM 843 C CA . PRO A 1 106 ? 12.178 -7.596 5.228 1.00 61.72 106 PRO A CA 1
ATOM 844 C C . PRO A 1 106 ? 12.357 -8.974 5.879 1.00 61.72 106 PRO A C 1
ATOM 846 O O . PRO A 1 106 ? 11.961 -9.985 5.300 1.00 61.72 106 PRO A O 1
ATOM 849 N N . ASP A 1 107 ? 12.911 -9.005 7.095 1.00 58.72 107 ASP A N 1
ATOM 850 C CA . ASP A 1 107 ? 13.171 -10.244 7.853 1.00 58.72 107 ASP A CA 1
ATOM 851 C C . ASP A 1 107 ? 11.894 -11.051 8.144 1.00 58.72 107 ASP A C 1
ATOM 853 O O . ASP A 1 107 ? 11.936 -12.269 8.315 1.00 58.72 107 ASP A O 1
ATOM 857 N N . ALA A 1 108 ? 10.741 -10.379 8.172 1.00 64.25 108 ALA A N 1
ATOM 858 C CA . ALA A 1 108 ? 9.432 -11.001 8.269 1.00 64.25 108 ALA A CA 1
ATOM 859 C C . ALA A 1 108 ? 8.417 -10.229 7.418 1.00 64.25 108 ALA A C 1
ATOM 861 O O . ALA A 1 108 ? 8.096 -9.073 7.703 1.00 64.25 108 ALA A O 1
ATOM 862 N N . THR A 1 109 ? 7.883 -10.876 6.382 1.00 69.62 109 THR A N 1
ATOM 863 C CA . THR A 1 109 ? 6.724 -10.359 5.647 1.00 69.62 109 THR A CA 1
ATOM 864 C C . THR A 1 109 ? 5.468 -10.561 6.502 1.00 69.62 109 THR A C 1
ATOM 866 O O . THR A 1 109 ? 5.193 -11.697 6.899 1.00 69.62 109 THR A O 1
ATOM 869 N N . PRO A 1 110 ? 4.684 -9.507 6.797 1.00 80.31 110 PRO A N 1
ATOM 870 C CA . PRO A 1 110 ? 3.439 -9.657 7.542 1.00 80.31 110 PRO A CA 1
ATOM 871 C C . PRO A 1 110 ? 2.478 -10.619 6.835 1.00 80.31 110 PRO A C 1
ATOM 873 O O . PRO A 1 110 ? 2.264 -10.521 5.625 1.00 80.31 110 PRO A O 1
ATOM 876 N N . LEU A 1 111 ? 1.863 -11.534 7.588 1.00 84.56 111 LEU A N 1
ATOM 877 C CA . LEU A 1 111 ? 0.917 -12.489 7.017 1.00 84.56 111 LEU A CA 1
ATOM 878 C C . LEU A 1 111 ? -0.384 -11.778 6.627 1.00 84.56 111 LEU A C 1
ATOM 880 O O . LEU A 1 111 ? -1.134 -11.325 7.491 1.00 84.56 111 LEU A O 1
ATOM 884 N N . CYS A 1 112 ? -0.668 -11.729 5.327 1.00 86.75 112 CYS A N 1
ATOM 885 C CA . CYS A 1 112 ? -1.950 -11.288 4.782 1.00 86.75 112 CYS A CA 1
ATOM 886 C C . CYS A 1 112 ? -3.049 -12.305 5.128 1.00 86.75 112 CYS A C 1
ATOM 888 O O . CYS A 1 112 ? -3.120 -13.371 4.515 1.00 86.75 112 CYS A O 1
ATOM 890 N N . VAL A 1 113 ? -3.947 -11.957 6.051 1.00 91.00 113 VAL A N 1
ATOM 891 C CA . VAL A 1 113 ? -5.081 -12.817 6.442 1.00 91.00 113 VAL A CA 1
ATOM 892 C C . VAL A 1 113 ? -6.359 -12.485 5.678 1.00 91.00 113 VAL A C 1
ATOM 894 O O . VAL A 1 113 ? -7.203 -13.358 5.485 1.00 91.00 113 VAL A O 1
ATOM 897 N N . ARG A 1 114 ? -6.499 -11.249 5.178 1.00 89.38 114 ARG A N 1
ATOM 898 C CA . ARG A 1 114 ? -7.664 -10.846 4.379 1.00 89.38 114 ARG A CA 1
ATOM 899 C C . ARG A 1 114 ? -7.294 -9.830 3.309 1.00 89.38 114 ARG A C 1
ATOM 901 O O . ARG A 1 114 ? -6.852 -8.726 3.605 1.00 89.38 114 ARG A O 1
ATOM 908 N N . LYS A 1 115 ? -7.524 -10.173 2.042 1.00 90.50 115 LYS A N 1
ATOM 909 C CA . LYS A 1 115 ? -7.315 -9.245 0.921 1.00 90.50 115 LYS A CA 1
ATOM 910 C C . LYS A 1 115 ? -8.458 -8.233 0.865 1.00 90.50 115 LYS A C 1
ATOM 912 O O . LYS A 1 115 ? -9.610 -8.629 0.712 1.00 90.50 115 LYS A O 1
ATOM 917 N N . LEU A 1 116 ? -8.138 -6.945 0.957 1.00 88.38 116 LEU A N 1
ATOM 918 C CA . LEU A 1 116 ? -9.124 -5.860 0.965 1.00 88.38 116 LEU A CA 1
ATOM 919 C C . LEU A 1 116 ? -9.374 -5.309 -0.438 1.00 88.38 116 LEU A C 1
ATOM 921 O O . LEU A 1 116 ? -10.504 -4.960 -0.781 1.00 88.38 116 LEU A O 1
ATOM 925 N N . GLY A 1 117 ? -8.332 -5.259 -1.262 1.00 89.31 117 GLY A N 1
ATOM 926 C CA . GLY A 1 117 ? -8.417 -4.759 -2.627 1.00 89.31 117 GLY A CA 1
ATOM 927 C C . GLY A 1 117 ? -7.056 -4.385 -3.181 1.00 89.31 117 GLY A C 1
ATOM 928 O O . GLY A 1 117 ? -6.023 -4.863 -2.711 1.00 89.31 117 GLY A O 1
ATOM 929 N N . ARG A 1 118 ? -7.065 -3.523 -4.191 1.00 87.44 118 ARG A N 1
ATOM 930 C CA . ARG A 1 118 ? -5.862 -2.969 -4.811 1.00 87.44 118 ARG A CA 1
ATOM 931 C C . ARG A 1 118 ? -6.135 -1.585 -5.380 1.00 87.44 118 ARG A C 1
ATOM 933 O O . ARG A 1 118 ? -7.236 -1.351 -5.857 1.00 87.44 118 ARG A O 1
ATOM 940 N N . PHE A 1 119 ? -5.153 -0.699 -5.394 1.00 82.25 119 PHE A N 1
ATOM 941 C CA . PHE A 1 119 ? -5.182 0.455 -6.289 1.00 82.25 119 PHE A CA 1
ATOM 942 C C . PHE A 1 119 ? -4.676 0.005 -7.658 1.00 82.25 119 PHE A C 1
ATOM 944 O O . PHE A 1 119 ? -3.606 -0.592 -7.749 1.00 82.25 119 PHE A O 1
ATOM 951 N N . ASP A 1 120 ? -5.491 0.193 -8.692 1.00 80.94 120 ASP A N 1
ATOM 952 C CA . ASP A 1 120 ? -5.196 -0.196 -10.075 1.00 80.94 120 ASP A CA 1
ATOM 953 C C . ASP A 1 120 ? -6.084 0.632 -11.022 1.00 80.94 120 ASP A C 1
ATOM 955 O O . ASP A 1 120 ? -7.011 1.323 -10.578 1.00 80.94 120 ASP A O 1
ATOM 959 N N . PHE A 1 121 ? -5.834 0.542 -12.325 1.00 78.69 121 PHE A N 1
ATOM 960 C CA . PHE A 1 121 ? -6.744 1.091 -13.324 1.00 78.69 121 PHE A CA 1
ATOM 961 C C . PHE A 1 121 ? -8.046 0.283 -13.371 1.00 78.69 121 PHE A C 1
ATOM 963 O O . PHE A 1 121 ? -8.048 -0.939 -13.554 1.00 78.69 121 PHE A O 1
ATOM 970 N N . GLY A 1 122 ? -9.163 0.985 -13.187 1.00 75.12 122 GLY A N 1
ATOM 971 C CA . GLY A 1 122 ? -10.509 0.459 -13.356 1.00 75.12 122 GLY A CA 1
ATOM 972 C C . GLY A 1 122 ? -10.878 0.270 -14.829 1.00 75.12 122 GLY A C 1
ATOM 973 O O . GLY A 1 122 ? -10.133 0.618 -15.746 1.00 75.12 122 GLY A O 1
ATOM 974 N N . LYS A 1 123 ? -12.071 -0.282 -15.075 1.00 79.75 123 LYS A N 1
ATOM 975 C CA . LYS A 1 123 ? -12.597 -0.491 -16.441 1.00 79.75 123 LYS A CA 1
ATOM 976 C C . LYS A 1 123 ? -12.847 0.816 -17.200 1.00 79.75 123 LYS A C 1
ATOM 978 O O . LYS A 1 123 ? -12.882 0.813 -18.423 1.00 79.75 123 LYS A O 1
ATOM 983 N N . ASP A 1 124 ? -13.044 1.903 -16.469 1.00 81.06 124 ASP A N 1
ATOM 984 C CA . ASP A 1 124 ? -13.196 3.270 -16.964 1.00 81.06 124 ASP A CA 1
ATOM 985 C C . ASP A 1 124 ? -11.853 3.935 -17.314 1.00 81.06 124 ASP A C 1
ATOM 987 O O . ASP A 1 124 ? -11.832 5.071 -17.784 1.00 81.06 124 ASP A O 1
ATOM 991 N N . GLY A 1 125 ? -10.732 3.240 -17.095 1.00 75.19 125 GLY A N 1
ATOM 992 C CA . GLY A 1 125 ? -9.391 3.780 -17.288 1.00 75.19 125 GLY A CA 1
ATOM 993 C C . GLY A 1 125 ? -8.965 4.761 -16.194 1.00 75.19 125 GLY A C 1
ATOM 994 O O . GLY A 1 125 ? -7.872 5.319 -16.284 1.00 75.19 125 GLY A O 1
ATOM 995 N N . ALA A 1 126 ? -9.782 4.965 -15.155 1.00 75.50 126 ALA A N 1
ATOM 996 C CA . ALA A 1 126 ? -9.414 5.781 -14.010 1.00 75.50 126 ALA A CA 1
ATOM 997 C C . ALA A 1 126 ? -8.607 4.947 -13.008 1.00 75.50 126 ALA A C 1
ATOM 999 O O . ALA A 1 126 ? -8.929 3.793 -12.719 1.00 75.50 126 ALA A O 1
ATOM 1000 N N . TYR A 1 127 ? -7.545 5.534 -12.461 1.00 72.69 127 TYR A N 1
ATOM 1001 C CA . TYR A 1 127 ? -6.788 4.909 -11.381 1.00 72.69 127 TYR A CA 1
ATOM 1002 C C . TYR A 1 127 ? -7.511 5.122 -10.048 1.00 72.69 127 TYR A C 1
ATOM 1004 O O . TYR A 1 127 ? -7.842 6.253 -9.694 1.00 72.69 127 TYR A O 1
ATOM 1012 N N . GLY A 1 128 ? -7.740 4.048 -9.293 1.00 75.25 128 GLY A N 1
ATOM 1013 C CA . GLY A 1 128 ? -8.427 4.130 -8.005 1.00 75.25 128 GLY A CA 1
ATOM 1014 C C . GLY A 1 128 ? -8.481 2.803 -7.257 1.00 75.25 128 GLY A C 1
ATOM 1015 O O . GLY A 1 128 ? -8.022 1.770 -7.750 1.00 75.25 128 GLY A O 1
ATOM 1016 N N . PHE A 1 129 ? -9.044 2.823 -6.047 1.00 82.56 129 PHE A N 1
ATOM 1017 C CA . PHE A 1 129 ? -9.179 1.617 -5.232 1.00 82.56 129 PHE A CA 1
ATOM 1018 C C . PHE A 1 129 ? -10.247 0.671 -5.794 1.00 82.56 129 PHE A C 1
ATOM 1020 O O . PHE A 1 129 ? -11.426 1.005 -5.880 1.00 82.56 129 PHE A O 1
ATOM 1027 N N . GLN A 1 130 ? -9.823 -0.545 -6.110 1.00 84.19 130 GLN A N 1
ATOM 1028 C CA . GLN A 1 130 ? -10.638 -1.664 -6.554 1.00 84.19 130 GLN A CA 1
ATOM 1029 C C . GLN A 1 130 ? -10.799 -2.634 -5.380 1.00 84.19 130 GLN A C 1
ATOM 1031 O O . GLN A 1 130 ? -9.849 -3.321 -4.986 1.00 84.19 130 GLN A O 1
ATOM 1036 N N . ARG A 1 131 ? -11.999 -2.681 -4.794 1.00 85.31 131 ARG A N 1
ATOM 1037 C CA . ARG A 1 131 ? -12.302 -3.581 -3.675 1.00 85.31 131 ARG A CA 1
ATOM 1038 C C . ARG A 1 131 ? -12.243 -5.035 -4.145 1.00 85.31 131 ARG A C 1
ATOM 1040 O O . ARG A 1 131 ? -12.693 -5.364 -5.239 1.00 85.31 131 ARG A O 1
ATOM 1047 N N . ASN A 1 132 ? -11.696 -5.915 -3.311 1.00 78.81 132 ASN A N 1
ATOM 1048 C CA . ASN A 1 132 ? -11.701 -7.341 -3.603 1.00 78.81 132 ASN A CA 1
ATOM 1049 C C . ASN A 1 132 ? -13.108 -7.889 -3.316 1.00 78.81 132 ASN A C 1
ATOM 1051 O O . ASN A 1 132 ? -13.500 -8.005 -2.158 1.00 78.81 132 ASN A O 1
ATOM 1055 N N . GLU A 1 133 ? -13.877 -8.221 -4.353 1.00 59.22 133 GLU A N 1
ATOM 1056 C CA . GLU A 1 133 ? -15.246 -8.764 -4.238 1.00 59.22 133 GLU A CA 1
ATOM 1057 C C . GLU A 1 133 ? -15.276 -10.253 -3.827 1.00 59.22 133 GLU A C 1
ATOM 1059 O O . GLU A 1 133 ? -16.157 -11.017 -4.218 1.00 59.22 133 GLU A O 1
ATOM 1064 N N . GLY A 1 134 ? -14.303 -10.691 -3.023 1.00 46.72 134 GLY A N 1
ATOM 1065 C CA . GLY A 1 134 ? -14.297 -12.027 -2.437 1.00 46.72 134 GLY A CA 1
ATOM 1066 C C . GLY A 1 134 ? -15.425 -12.148 -1.418 1.00 46.72 134 GLY A C 1
ATOM 1067 O O . GLY A 1 134 ? -15.329 -11.606 -0.319 1.00 46.72 134 GLY A O 1
ATOM 1068 N N . ARG A 1 135 ? -16.500 -12.828 -1.820 1.00 36.22 135 ARG A N 1
ATOM 1069 C CA . ARG A 1 135 ? -17.632 -13.229 -0.980 1.00 36.22 135 ARG A CA 1
ATOM 1070 C C . ARG A 1 135 ? -17.112 -13.998 0.246 1.00 36.22 135 ARG A C 1
ATOM 1072 O O . ARG A 1 135 ? -16.254 -14.865 0.088 1.00 36.22 135 ARG A O 1
ATOM 1079 N N . ILE A 1 136 ? -17.615 -13.620 1.424 1.00 38.59 136 ILE A N 1
ATOM 1080 C CA . ILE A 1 136 ? -17.438 -14.324 2.707 1.00 38.59 136 ILE A CA 1
ATOM 1081 C C . ILE A 1 136 ? -17.894 -15.776 2.555 1.00 38.59 136 ILE A C 1
ATOM 1083 O O . ILE A 1 136 ? -18.940 -15.972 1.888 1.00 38.59 136 ILE A O 1
#

pLDDT: mean 70.42, std 16.16, range [34.69, 91.0]

Sequence (136 aa):
MYIYENYQVDRADRHRRDYNSHPLLAEYKRFVTVERHNGKSLRTEIGSDPGGGERVTVCETSDGNILFEDRFMSHILSGAGEVREISSASAFRINPDGSLDQLIKPDATPLCVRKLGRFDFGKDGAYGFQRNEGRI

Radius of gyration: 15.76 Å; chains: 1; bounding box: 38×35×37 Å

Organism: Agrobacterium tumefaciens (NCBI:txid358)

Foldseek 3Di:
DQQFPDKWWDKDDPDDPCLPPDQAQQVIWIWIWTQGPVRDIDIDTPHGDRRDQFKWWWAAFPQRWIWTDTPAFIWTQDSVRDIDTQDGLPDWDQDPVRDTDRPDDGPDDTDGPGTQFIQGQDPVRDTTTDGDPPDD